Protein AF-A0A9D4ME16-F1 (afdb_monomer_lite)

Foldseek 3Di:
DDPVVVVVVVVVVVVVVVVVVVVVVVVVVVVVVVCVVVVVDPPDPPLPQDDAPVQQDLVSLVVSLVVLVWDWDDDPFWIFTADPVVRDGQDTHGNDGDRDPNSVVSSVSSRVSSVVSVVVVVVVVCVVVVNDD

Secondary structure (DSSP, 8-state):
--HHHHHHHHHHHHHHHHHHHHHHHHHHHHHHHHHHHTTSS-TT---PPP-TTTT--HHHHHHHHHHTT-EEEE-SSEEEEE-TTT--EEEEEESS--SSHHHHHHHHHHHHHHHHHHHHHHHHHHHHTT---

Organism: Dreissena polymorpha (NCBI:txid45954)

pLDDT: mean 75.58, std 18.37, range [40.0, 97.31]

Sequence (133 aa):
MNKLTILIAVVVCMAVCNARVLQEKKDLYDLHKGLVENGQYDLYEDISKLKYPSDCQRQKLRTYAENCGLIIENGRNHLKVRDPETGAIITDIPHKVKGNGTCRDIINILNGRCQNRYYDSYAAYDSYNGKEY

Radius of gyration: 21.37 Å; chains: 1; bounding box: 37×44×67 Å

Structure (mmCIF, N/CA/C/O backbone):
data_AF-A0A9D4ME16-F1
#
_entry.id   AF-A0A9D4ME16-F1
#
loop_
_atom_site.group_PDB
_atom_site.id
_atom_site.type_symbol
_atom_site.label_atom_id
_atom_site.label_alt_id
_atom_site.label_comp_id
_atom_site.label_asym_id
_atom_site.label_entity_id
_atom_site.label_seq_id
_atom_site.pdbx_PDB_ins_code
_atom_site.Cartn_x
_atom_site.Cartn_y
_atom_site.Cartn_z
_atom_site.occupancy
_atom_site.B_iso_or_equiv
_atom_site.auth_seq_id
_atom_site.auth_comp_id
_atom_site.auth_asym_id
_atom_site.auth_atom_id
_atom_site.pdbx_PDB_model_num
ATOM 1 N N . MET A 1 1 ? 17.147 -25.733 49.403 1.00 54.50 1 MET A N 1
ATOM 2 C CA . MET A 1 1 ? 16.160 -24.904 48.671 1.00 54.50 1 MET A CA 1
ATOM 3 C C . MET A 1 1 ? 14.999 -25.792 48.266 1.00 54.50 1 MET A C 1
ATOM 5 O O . MET A 1 1 ? 15.234 -26.827 47.656 1.00 54.50 1 MET A O 1
ATOM 9 N N . ASN A 1 2 ? 13.781 -25.457 48.689 1.00 65.88 2 ASN A N 1
ATOM 10 C CA . ASN A 1 2 ? 12.620 -26.328 48.525 1.00 65.88 2 ASN A CA 1
ATOM 11 C C . ASN A 1 2 ? 12.039 -26.159 47.108 1.00 65.88 2 ASN A C 1
ATOM 13 O O . ASN A 1 2 ? 11.900 -25.028 46.642 1.00 65.88 2 ASN A O 1
ATOM 17 N N . LYS A 1 3 ? 11.700 -27.255 46.411 1.00 61.97 3 LYS A N 1
ATOM 18 C CA . LYS A 1 3 ? 11.178 -27.221 45.022 1.00 61.97 3 LYS A CA 1
ATOM 19 C C . LYS A 1 3 ? 9.943 -26.316 44.874 1.00 61.97 3 LYS A C 1
ATOM 21 O O . LYS A 1 3 ? 9.758 -25.687 43.837 1.00 61.97 3 LYS A O 1
ATOM 26 N N . LEU A 1 4 ? 9.154 -26.195 45.941 1.00 67.12 4 LEU A N 1
ATOM 27 C CA . LEU A 1 4 ? 7.981 -25.325 46.023 1.00 67.12 4 LEU A CA 1
ATOM 28 C C . LEU A 1 4 ? 8.333 -23.829 45.912 1.00 67.12 4 LEU A C 1
ATOM 30 O O . LEU A 1 4 ? 7.620 -23.071 45.265 1.00 67.12 4 LEU A O 1
ATOM 34 N N . THR A 1 5 ? 9.461 -23.404 46.486 1.00 68.00 5 THR A N 1
ATOM 35 C CA . THR A 1 5 ? 9.900 -22.000 46.478 1.00 68.00 5 THR A CA 1
ATOM 36 C C . THR A 1 5 ? 10.331 -21.545 45.081 1.00 68.00 5 THR A C 1
ATOM 38 O O . THR A 1 5 ? 10.087 -20.405 44.700 1.00 68.00 5 THR A O 1
ATOM 41 N N . ILE A 1 6 ? 10.922 -22.450 44.292 1.00 69.12 6 ILE A N 1
ATOM 42 C CA . ILE A 1 6 ? 11.328 -22.178 42.904 1.00 69.12 6 ILE A CA 1
ATOM 43 C C . ILE A 1 6 ? 10.091 -22.033 42.006 1.00 69.12 6 ILE A C 1
ATOM 45 O O . ILE A 1 6 ? 10.032 -21.119 41.189 1.00 69.12 6 ILE A O 1
ATOM 49 N N . LEU A 1 7 ? 9.077 -22.886 42.192 1.00 67.38 7 LEU A N 1
ATOM 50 C CA . LEU A 1 7 ? 7.847 -22.846 41.397 1.00 67.38 7 LEU A CA 1
ATOM 51 C C . LEU A 1 7 ? 7.072 -21.532 41.602 1.00 67.38 7 LEU A C 1
ATOM 53 O O . LEU A 1 7 ? 6.641 -20.911 40.634 1.00 67.38 7 LEU A O 1
ATOM 57 N N . ILE A 1 8 ? 6.953 -21.076 42.854 1.00 69.38 8 ILE A N 1
ATOM 58 C CA . ILE A 1 8 ? 6.281 -19.811 43.193 1.00 69.38 8 ILE A CA 1
ATOM 59 C C . ILE A 1 8 ? 7.016 -18.621 42.562 1.00 69.38 8 ILE A C 1
ATOM 61 O O . ILE A 1 8 ? 6.378 -17.760 41.963 1.00 69.38 8 ILE A O 1
ATOM 65 N N . ALA A 1 9 ? 8.351 -18.593 42.631 1.00 65.81 9 ALA A N 1
ATOM 66 C CA . ALA A 1 9 ? 9.147 -17.520 42.036 1.00 65.81 9 ALA A CA 1
ATOM 67 C C . ALA A 1 9 ? 8.951 -17.421 40.511 1.00 65.81 9 ALA A C 1
ATOM 69 O O . ALA A 1 9 ? 8.825 -16.321 39.976 1.00 65.81 9 ALA A O 1
ATOM 70 N N . VAL A 1 10 ? 8.865 -18.560 39.818 1.00 67.50 10 VAL A N 1
ATOM 71 C CA . VAL A 1 10 ? 8.645 -18.614 38.364 1.00 67.50 10 VAL A CA 1
ATOM 72 C C . VAL A 1 10 ? 7.246 -18.115 37.984 1.00 67.50 10 VAL A C 1
ATOM 74 O O . VAL A 1 10 ? 7.118 -17.309 37.063 1.00 67.50 10 VAL A O 1
ATOM 77 N N . VAL A 1 11 ? 6.202 -18.529 38.711 1.00 66.00 11 VAL A N 1
ATO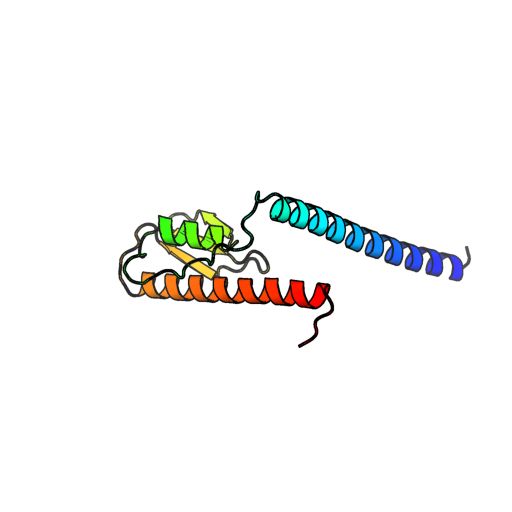M 78 C CA . VAL A 1 11 ? 4.817 -18.089 38.451 1.00 66.00 11 VAL A CA 1
ATOM 79 C C . VAL A 1 11 ? 4.653 -16.588 38.696 1.00 66.00 11 VAL A C 1
ATOM 81 O O . VAL A 1 11 ? 4.062 -15.893 37.871 1.00 66.00 11 VAL A O 1
ATOM 84 N N . VAL A 1 12 ? 5.224 -16.067 39.786 1.00 66.44 12 VAL A N 1
ATOM 85 C CA . VAL A 1 12 ? 5.201 -14.627 40.085 1.00 66.44 12 VAL A CA 1
ATOM 86 C C . VAL A 1 12 ? 5.953 -13.840 39.012 1.00 66.44 12 VAL A C 1
ATOM 88 O O . VAL A 1 12 ? 5.456 -12.818 38.549 1.00 66.44 12 VAL A O 1
ATOM 91 N N . CYS A 1 13 ? 7.111 -14.324 38.558 1.00 59.12 13 CYS A N 1
ATOM 92 C CA . CYS A 1 13 ? 7.885 -13.659 37.511 1.00 59.12 13 CYS A CA 1
ATOM 93 C C . CYS A 1 13 ? 7.112 -13.589 36.181 1.00 59.12 13 CYS A C 1
ATOM 95 O O . CYS A 1 13 ? 7.041 -12.523 35.572 1.00 59.12 13 CYS A O 1
ATOM 97 N N . MET A 1 14 ? 6.440 -14.677 35.782 1.00 58.62 14 MET A N 1
ATOM 98 C CA . MET A 1 14 ? 5.577 -14.678 34.594 1.00 58.62 14 MET A CA 1
ATOM 99 C C . MET A 1 14 ? 4.383 -13.724 34.730 1.00 58.62 14 MET A C 1
ATOM 101 O O . MET A 1 14 ? 4.085 -12.984 33.793 1.00 58.62 14 MET A O 1
ATOM 105 N N . ALA A 1 15 ? 3.726 -13.690 35.893 1.00 56.59 15 ALA A N 1
ATOM 106 C CA . ALA A 1 15 ? 2.606 -12.782 36.142 1.00 56.59 15 ALA A CA 1
ATOM 107 C C . ALA A 1 15 ? 3.034 -11.304 36.093 1.00 56.59 15 ALA A C 1
ATOM 109 O O . ALA A 1 15 ? 2.342 -10.482 35.494 1.00 56.59 15 ALA A O 1
ATOM 110 N N . VAL A 1 16 ? 4.200 -10.973 36.659 1.00 64.81 16 VAL A N 1
ATOM 111 C CA . VAL A 1 16 ? 4.767 -9.614 36.633 1.00 64.81 16 VAL A CA 1
ATOM 112 C C . VAL A 1 16 ? 5.176 -9.207 35.214 1.00 64.81 16 VAL A C 1
ATOM 114 O O . VAL A 1 16 ? 4.896 -8.080 34.806 1.00 64.81 16 VAL A O 1
ATOM 117 N N . CYS A 1 17 ? 5.778 -10.108 34.429 1.00 54.72 17 CYS A N 1
ATOM 118 C CA . CYS A 1 17 ? 6.080 -9.848 33.018 1.00 54.72 17 CYS A CA 1
ATOM 119 C C . CYS A 1 17 ? 4.807 -9.583 32.202 1.00 54.72 17 CYS A C 1
ATOM 121 O O . CYS A 1 17 ? 4.762 -8.606 31.457 1.00 54.72 17 CYS A O 1
ATOM 123 N N . ASN A 1 18 ? 3.756 -10.385 32.387 1.00 63.47 18 ASN A N 1
ATOM 124 C CA . ASN A 1 18 ? 2.477 -10.160 31.711 1.00 63.47 18 ASN A CA 1
ATOM 125 C C . ASN A 1 18 ? 1.823 -8.836 32.122 1.00 63.47 18 ASN A C 1
ATOM 127 O O . ASN A 1 18 ? 1.349 -8.101 31.259 1.00 63.47 18 ASN A O 1
ATOM 131 N N . ALA A 1 19 ? 1.833 -8.496 33.413 1.00 63.81 19 ALA A N 1
ATOM 132 C CA . ALA A 1 19 ? 1.299 -7.223 33.896 1.00 63.81 19 ALA A CA 1
ATOM 133 C C . ALA A 1 19 ? 2.050 -6.019 33.303 1.00 63.81 19 ALA A C 1
ATOM 135 O O . ALA A 1 19 ? 1.429 -5.025 32.935 1.00 63.81 19 ALA A O 1
ATOM 136 N N . ARG A 1 20 ? 3.375 -6.122 33.147 1.00 66.00 20 ARG A N 1
ATOM 137 C CA . ARG A 1 20 ? 4.198 -5.069 32.540 1.00 66.00 20 ARG A CA 1
ATOM 138 C C . ARG A 1 20 ? 3.897 -4.876 31.053 1.00 66.00 20 ARG A C 1
ATOM 140 O O . ARG A 1 20 ? 3.730 -3.743 30.623 1.00 66.00 20 ARG A O 1
ATOM 147 N N . VAL A 1 21 ? 3.751 -5.963 30.295 1.00 60.94 21 VAL A N 1
ATOM 148 C CA . VAL A 1 21 ? 3.353 -5.905 28.876 1.00 60.94 21 VAL A CA 1
ATOM 149 C C . VAL A 1 21 ? 1.956 -5.295 28.715 1.00 60.94 21 VAL A C 1
ATOM 151 O O . VAL A 1 21 ? 1.711 -4.528 27.787 1.00 60.94 21 VAL A O 1
ATOM 154 N N . LEU A 1 22 ? 1.030 -5.609 29.624 1.00 58.78 22 LEU A N 1
ATOM 155 C CA . LEU A 1 22 ? -0.305 -5.004 29.644 1.00 58.78 22 LEU A CA 1
ATOM 156 C C . LEU A 1 22 ? -0.251 -3.504 29.959 1.00 58.78 22 LEU A C 1
ATOM 158 O O . LEU A 1 22 ? -0.975 -2.732 29.333 1.00 58.78 22 LEU A O 1
ATOM 162 N N . GLN A 1 23 ? 0.628 -3.086 30.873 1.00 65.69 23 GLN A N 1
ATOM 163 C CA . GLN A 1 23 ? 0.830 -1.674 31.189 1.00 65.69 23 GLN A CA 1
ATOM 164 C C . GLN A 1 23 ? 1.417 -0.903 29.998 1.00 65.69 23 GLN A C 1
ATOM 166 O O . GLN A 1 23 ? 0.877 0.132 29.634 1.00 65.69 23 GLN A O 1
ATOM 171 N N . GLU A 1 24 ? 2.435 -1.439 29.319 1.00 62.75 24 GLU A N 1
ATOM 172 C CA . GLU A 1 24 ? 3.029 -0.808 28.128 1.00 62.75 24 GLU A CA 1
ATOM 173 C C . GLU A 1 24 ? 2.008 -0.638 26.990 1.00 62.75 24 GLU A C 1
ATOM 175 O O . GLU A 1 24 ? 1.976 0.393 26.318 1.00 62.75 24 GLU A O 1
ATOM 180 N N . LYS A 1 25 ? 1.114 -1.618 26.800 1.00 57.50 25 LYS A N 1
ATOM 181 C CA . LYS A 1 25 ? 0.001 -1.506 25.842 1.00 57.50 25 LYS A CA 1
ATOM 182 C C . LYS A 1 25 ? -1.008 -0.429 26.240 1.00 57.50 25 LYS A C 1
ATOM 184 O O . LYS A 1 25 ? -1.509 0.275 25.366 1.00 57.50 25 LYS A O 1
ATOM 189 N N . LYS A 1 26 ? -1.302 -0.299 27.535 1.00 59.75 26 LYS A N 1
ATOM 190 C CA . LYS A 1 26 ? -2.199 0.735 28.058 1.00 59.75 26 LYS A CA 1
ATOM 191 C C . LYS A 1 26 ? -1.603 2.130 27.884 1.00 59.75 26 LYS A C 1
ATOM 193 O O . LYS A 1 26 ? -2.301 3.024 27.426 1.00 59.75 26 LYS A O 1
ATOM 198 N N . ASP A 1 27 ? -0.315 2.289 28.160 1.00 67.00 27 ASP A N 1
ATOM 199 C CA . ASP A 1 27 ? 0.380 3.567 28.004 1.00 67.00 27 ASP A CA 1
ATOM 200 C C . ASP A 1 27 ? 0.405 4.003 26.525 1.00 67.00 27 ASP A C 1
ATOM 202 O O . ASP A 1 27 ? 0.175 5.172 26.215 1.00 67.00 27 ASP A O 1
ATOM 206 N N . LEU A 1 28 ? 0.598 3.058 25.592 1.00 60.78 28 LEU A N 1
ATOM 207 C CA . LEU A 1 28 ? 0.472 3.311 24.150 1.00 60.78 28 LEU A CA 1
ATOM 208 C C . LEU A 1 28 ? -0.957 3.699 23.742 1.00 60.78 28 LEU A C 1
ATOM 210 O O . LEU A 1 28 ? -1.130 4.583 22.902 1.00 60.78 28 LEU A O 1
ATOM 214 N N . TYR A 1 29 ? -1.973 3.066 24.335 1.00 59.38 29 TYR A N 1
ATOM 215 C CA . TYR A 1 29 ? -3.380 3.396 24.100 1.00 59.38 29 TYR A CA 1
ATOM 216 C C . TYR A 1 29 ? -3.735 4.794 24.615 1.00 59.38 29 TYR A C 1
ATOM 218 O O . TYR A 1 29 ? -4.321 5.579 23.875 1.00 59.38 29 TYR A O 1
ATOM 226 N N . ASP A 1 30 ? -3.354 5.129 25.847 1.00 64.38 30 ASP A N 1
ATOM 227 C CA . ASP A 1 30 ? -3.648 6.427 26.457 1.00 64.38 30 ASP A CA 1
ATOM 228 C C . ASP A 1 30 ? -2.912 7.559 25.719 1.00 64.38 30 ASP A C 1
ATOM 230 O O . ASP A 1 30 ? -3.488 8.623 25.480 1.00 64.38 30 ASP A O 1
ATOM 234 N N . LEU A 1 31 ? -1.679 7.307 25.258 1.00 67.00 31 LEU A N 1
ATOM 235 C CA . LEU A 1 31 ? -0.948 8.220 24.378 1.00 67.00 31 LEU A CA 1
ATOM 236 C C . LEU A 1 31 ? -1.678 8.417 23.043 1.00 67.00 31 LEU A C 1
ATOM 238 O O . LEU A 1 31 ? -1.873 9.550 22.612 1.00 67.00 31 LEU A O 1
ATOM 242 N N . HIS A 1 32 ? -2.101 7.332 22.390 1.00 58.44 32 HIS A N 1
ATOM 243 C CA . HIS A 1 32 ? -2.817 7.406 21.118 1.00 58.44 32 HIS A CA 1
ATOM 244 C C . HIS A 1 32 ? -4.160 8.133 21.258 1.00 58.44 32 HIS A C 1
ATOM 246 O O . HIS A 1 32 ? -4.448 9.048 20.491 1.00 58.44 32 HIS A O 1
ATOM 252 N N . LYS A 1 33 ? -4.946 7.793 22.283 1.00 57.09 33 LYS A N 1
ATOM 253 C CA . LYS A 1 33 ? -6.211 8.453 22.612 1.00 57.09 33 LYS A CA 1
ATOM 254 C C . LYS A 1 33 ? -6.011 9.949 22.854 1.00 57.09 33 LYS A C 1
ATOM 256 O O . LYS A 1 33 ? -6.738 10.753 22.280 1.00 57.09 33 LYS A O 1
ATOM 261 N N . GLY A 1 34 ? -4.987 10.324 23.621 1.00 58.59 34 GLY A N 1
ATOM 262 C CA . GLY A 1 34 ? -4.638 11.725 23.839 1.00 58.59 34 GLY A CA 1
ATOM 263 C C . GLY A 1 34 ? -4.273 12.457 22.543 1.00 58.59 34 GLY A C 1
ATOM 264 O O . GLY A 1 34 ? -4.660 13.607 22.362 1.00 58.59 34 GLY A O 1
ATOM 265 N N . LEU A 1 35 ? -3.576 11.810 21.609 1.00 57.78 35 LEU A N 1
ATOM 266 C CA . LEU A 1 35 ? -3.240 12.408 20.308 1.00 57.78 35 LEU A CA 1
ATOM 267 C C . LEU A 1 35 ? -4.471 12.604 19.407 1.00 57.78 35 LEU A C 1
ATOM 269 O O . LEU A 1 35 ? -4.548 13.598 18.685 1.00 57.78 35 LEU A O 1
ATOM 273 N N . VAL A 1 36 ? -5.437 11.688 19.477 1.00 55.62 36 VAL A N 1
ATOM 274 C CA . VAL A 1 36 ? -6.705 11.743 18.733 1.00 55.62 36 VAL A CA 1
ATOM 275 C C . VAL A 1 36 ? -7.630 12.818 19.297 1.00 55.62 36 VAL A C 1
ATOM 277 O O . VAL A 1 36 ? -8.141 13.651 18.554 1.00 55.62 36 VAL A O 1
ATOM 280 N N . GLU A 1 37 ? -7.821 12.845 20.618 1.00 60.19 37 GLU A N 1
ATOM 281 C CA . GLU A 1 37 ? -8.717 13.797 21.290 1.00 60.19 37 GLU A CA 1
ATOM 282 C C . GLU A 1 37 ? -8.230 15.249 21.168 1.00 60.19 37 GLU A C 1
ATOM 284 O O . GLU A 1 37 ? -9.044 16.169 21.122 1.00 60.19 37 GLU A O 1
ATOM 289 N N . ASN A 1 38 ? -6.916 15.464 21.047 1.00 54.75 38 ASN A N 1
ATOM 290 C CA . ASN A 1 38 ? -6.331 16.786 20.807 1.00 54.75 38 ASN A CA 1
ATOM 291 C C . ASN A 1 38 ? -6.343 17.209 19.323 1.00 54.75 38 ASN A C 1
ATOM 293 O O . ASN A 1 38 ? -5.724 18.214 18.973 1.00 54.75 38 ASN A O 1
ATOM 297 N N . GLY A 1 39 ? -7.017 16.458 18.440 1.00 45.84 39 GLY A N 1
ATOM 298 C CA . GLY A 1 39 ? -7.117 16.773 17.008 1.00 45.84 39 GLY A CA 1
ATOM 299 C C . GLY A 1 39 ? -5.774 16.717 16.274 1.00 45.84 39 GLY A C 1
ATOM 300 O O . GLY A 1 39 ? -5.623 17.295 15.201 1.00 45.84 39 GLY A O 1
ATOM 301 N N . GLN A 1 40 ? -4.779 16.054 16.871 1.00 46.97 40 GLN A N 1
ATOM 302 C CA . GLN A 1 40 ? -3.421 15.948 16.340 1.00 46.97 40 GLN A CA 1
ATOM 303 C C . GLN A 1 40 ? -3.237 14.694 15.470 1.00 46.97 40 GLN A C 1
ATOM 305 O O . GLN A 1 40 ? -2.208 14.547 14.813 1.00 46.97 40 GLN A O 1
ATOM 310 N N . TYR A 1 41 ? -4.250 13.823 15.448 1.00 41.50 41 TYR A N 1
ATOM 311 C CA . TYR A 1 41 ? -4.440 12.713 14.523 1.00 41.50 41 TYR A CA 1
ATOM 312 C C . TYR A 1 41 ? -5.929 12.639 14.159 1.00 41.50 41 TYR A C 1
ATOM 314 O O . TYR A 1 41 ? -6.744 12.265 15.002 1.00 41.50 41 TYR A O 1
ATOM 322 N N . ASP A 1 42 ? -6.280 12.947 12.907 1.00 41.75 42 ASP A N 1
ATOM 323 C CA . ASP A 1 42 ? -7.519 12.435 12.316 1.00 41.75 42 ASP A CA 1
ATOM 324 C C . ASP A 1 42 ? -7.367 10.912 12.257 1.00 41.75 42 ASP A C 1
ATOM 326 O O . ASP A 1 42 ? -6.676 10.359 11.397 1.00 41.75 42 ASP A O 1
ATOM 330 N N . LEU A 1 43 ? -7.937 10.213 13.240 1.00 45.25 43 LEU A N 1
ATOM 331 C CA . LEU A 1 43 ? -8.082 8.768 13.159 1.00 45.25 43 LEU A CA 1
ATOM 332 C C . LEU A 1 43 ? -8.998 8.492 11.969 1.00 45.25 43 LEU A C 1
ATOM 334 O O . LEU A 1 43 ? -10.211 8.660 12.052 1.00 45.25 43 LEU A O 1
ATOM 338 N N . TYR A 1 44 ? -8.369 8.055 10.882 1.00 50.78 44 TYR A N 1
ATOM 339 C CA . TYR A 1 44 ? -9.004 7.619 9.651 1.00 50.78 44 TYR A CA 1
ATOM 340 C C . TYR A 1 44 ? -9.715 8.728 8.872 1.00 50.78 44 TYR A C 1
ATOM 342 O O . TYR A 1 44 ? -10.940 8.744 8.750 1.00 50.78 44 TYR A O 1
ATOM 350 N N . GLU A 1 45 ? -8.925 9.559 8.183 1.00 47.50 45 GLU A N 1
ATOM 351 C CA . GLU A 1 45 ? -9.343 9.937 6.832 1.00 47.50 45 GLU A CA 1
ATOM 352 C C . GLU A 1 45 ? -9.668 8.638 6.088 1.00 47.50 45 GLU A C 1
ATOM 354 O O . GLU A 1 45 ? -8.821 7.750 5.960 1.00 47.50 45 GLU A O 1
ATOM 359 N N . ASP A 1 46 ? -10.920 8.509 5.662 1.00 54.34 46 ASP A N 1
ATOM 360 C CA . ASP A 1 46 ? -11.412 7.459 4.784 1.00 54.34 46 ASP A CA 1
ATOM 361 C C . ASP A 1 46 ? -10.426 7.356 3.609 1.00 54.34 46 ASP A C 1
ATOM 363 O O . ASP A 1 46 ? -10.422 8.229 2.730 1.00 54.34 46 ASP A O 1
ATOM 367 N N . ILE A 1 47 ? -9.491 6.387 3.652 1.00 64.56 47 ILE A N 1
ATOM 368 C CA . ILE A 1 47 ? -8.389 6.320 2.685 1.00 64.56 47 ILE A CA 1
ATOM 369 C C . ILE A 1 47 ? -9.034 6.008 1.344 1.00 64.56 47 ILE A C 1
ATOM 371 O O . ILE A 1 47 ? -9.290 4.853 0.990 1.00 64.56 47 ILE A O 1
ATOM 375 N N . SER A 1 48 ? -9.332 7.075 0.610 1.00 78.69 48 SER A N 1
ATOM 376 C CA . SER A 1 48 ? -10.120 7.018 -0.604 1.00 78.69 48 SER A CA 1
ATOM 377 C C . SER A 1 48 ? -9.471 6.025 -1.550 1.00 78.69 48 SER A C 1
ATOM 379 O O . SER A 1 48 ? -8.307 6.179 -1.923 1.00 78.69 48 SER A O 1
ATOM 381 N N . LYS A 1 49 ? -10.224 4.980 -1.908 1.00 89.25 49 LYS A N 1
ATOM 382 C CA . LYS A 1 49 ? -9.738 3.896 -2.766 1.00 89.25 49 LYS A CA 1
ATOM 383 C C . LYS A 1 49 ? -9.092 4.465 -4.025 1.00 89.25 49 LYS A C 1
ATOM 385 O O . LYS A 1 49 ? -9.658 5.346 -4.678 1.00 89.25 49 LYS A O 1
ATOM 390 N N . LEU A 1 50 ? -7.943 3.906 -4.396 1.00 93.75 50 LEU A N 1
ATOM 391 C CA . LEU A 1 50 ? -7.282 4.212 -5.660 1.00 93.75 50 LEU A CA 1
ATOM 392 C C . LEU A 1 50 ? -8.217 3.883 -6.829 1.00 93.75 50 LEU A C 1
ATOM 394 O O . LEU A 1 50 ? -8.852 2.824 -6.855 1.00 93.75 50 LEU A O 1
ATOM 398 N N . LYS A 1 51 ? -8.267 4.774 -7.818 1.00 94.69 51 LYS A N 1
ATOM 399 C CA . LYS A 1 51 ? -9.110 4.679 -9.010 1.00 94.69 51 LYS A CA 1
ATOM 400 C C . LYS A 1 51 ? -8.261 4.390 -10.242 1.00 94.69 51 LYS A C 1
ATOM 402 O O . LYS A 1 51 ? -7.349 5.135 -10.604 1.00 94.69 51 LYS A O 1
ATOM 407 N N . TYR A 1 52 ? -8.594 3.314 -10.945 1.00 92.12 52 TYR A N 1
ATOM 408 C CA . TYR A 1 52 ? -8.016 3.021 -12.253 1.00 92.12 52 TYR A CA 1
ATOM 409 C C . TYR A 1 52 ? -8.797 3.751 -13.367 1.00 92.12 52 TYR A C 1
ATOM 411 O O . TYR A 1 52 ? -10.026 3.729 -13.338 1.00 92.12 52 TYR A O 1
ATOM 419 N N . PRO A 1 53 ? -8.134 4.331 -14.390 1.00 94.56 53 PRO A N 1
ATOM 420 C CA . PRO A 1 53 ? -6.682 4.454 -14.570 1.00 94.56 53 PRO A CA 1
ATOM 421 C C . PRO A 1 53 ? -6.085 5.752 -13.993 1.00 94.56 53 PRO A C 1
ATOM 423 O O . PRO A 1 53 ? -4.878 5.964 -14.114 1.00 94.56 53 PRO A O 1
ATOM 426 N N . SER A 1 54 ? -6.899 6.636 -13.407 1.00 94.94 54 SER A N 1
ATOM 427 C CA . SER A 1 54 ? -6.492 7.990 -12.989 1.00 94.94 54 SER A CA 1
ATOM 428 C C . SER A 1 54 ? -5.364 8.019 -11.956 1.00 94.94 54 SER A C 1
ATOM 430 O O . SER A 1 54 ? -4.589 8.976 -11.920 1.00 94.94 54 SER A O 1
ATOM 432 N N . ASP A 1 55 ? -5.238 6.966 -11.149 1.00 95.62 55 ASP A N 1
ATOM 433 C CA . ASP A 1 55 ? -4.231 6.856 -10.093 1.00 95.62 55 ASP A CA 1
ATOM 434 C C . ASP A 1 55 ? -3.055 5.945 -10.466 1.00 95.62 55 ASP A C 1
ATOM 436 O O . ASP A 1 55 ? -2.253 5.569 -9.613 1.00 95.62 55 ASP A O 1
ATOM 440 N N . CYS A 1 56 ? -2.881 5.648 -11.760 1.00 96.00 56 CYS A N 1
ATOM 441 C CA . CYS A 1 56 ? -1.725 4.926 -12.296 1.00 96.00 56 CYS A CA 1
ATOM 442 C C . CYS A 1 56 ? -0.443 5.769 -12.324 1.00 96.00 56 CYS A C 1
ATOM 444 O O . CYS A 1 56 ? 0.195 5.945 -13.362 1.00 96.00 56 CYS A O 1
ATOM 446 N N . GLN A 1 57 ? -0.050 6.279 -11.161 1.00 95.69 57 GLN A N 1
ATOM 447 C CA . GLN A 1 57 ? 1.128 7.104 -10.947 1.00 95.69 57 GLN A CA 1
ATOM 448 C C . GLN A 1 57 ? 1.935 6.517 -9.792 1.00 95.69 57 GLN A C 1
ATOM 450 O O . GLN A 1 57 ? 1.406 6.309 -8.703 1.00 95.69 57 GLN A O 1
ATOM 455 N N . ARG A 1 58 ? 3.237 6.282 -10.006 1.00 95.19 58 ARG A N 1
ATOM 456 C CA . ARG A 1 58 ? 4.125 5.661 -9.003 1.00 95.19 58 ARG A CA 1
ATOM 457 C C . ARG A 1 58 ? 4.036 6.344 -7.638 1.00 95.19 58 ARG A C 1
ATOM 459 O O . ARG A 1 58 ? 3.956 5.652 -6.630 1.00 95.19 58 ARG A O 1
ATOM 466 N N . GLN A 1 59 ? 4.031 7.678 -7.620 1.00 95.19 59 GLN A N 1
ATOM 467 C CA . GLN A 1 59 ? 3.971 8.443 -6.378 1.00 95.19 59 GLN A CA 1
ATOM 468 C C . GLN A 1 59 ? 2.635 8.260 -5.651 1.00 95.19 59 GLN A C 1
ATOM 470 O O . GLN A 1 59 ? 2.643 8.053 -4.446 1.00 95.19 59 GLN A O 1
ATOM 475 N N . LYS A 1 60 ? 1.504 8.253 -6.369 1.00 95.19 60 LYS A N 1
ATOM 476 C CA . LYS A 1 60 ? 0.189 8.012 -5.759 1.00 95.19 60 LYS A CA 1
ATOM 477 C C . LYS A 1 60 ? 0.088 6.621 -5.140 1.00 95.19 60 LYS A C 1
ATOM 479 O O . LYS A 1 60 ? -0.350 6.500 -4.005 1.00 95.19 60 LYS A O 1
ATOM 484 N N . LEU A 1 61 ? 0.541 5.589 -5.856 1.00 96.00 61 LEU A N 1
ATOM 485 C CA . LEU A 1 61 ? 0.537 4.212 -5.346 1.00 96.00 61 LEU A CA 1
ATOM 486 C C . LEU A 1 61 ? 1.420 4.068 -4.098 1.00 96.00 61 LEU A C 1
ATOM 488 O O . LEU A 1 61 ? 1.036 3.390 -3.151 1.00 96.00 61 LEU A O 1
ATOM 492 N N . ARG A 1 62 ? 2.583 4.736 -4.088 1.00 95.75 62 ARG A N 1
ATOM 493 C CA . ARG A 1 62 ? 3.477 4.792 -2.927 1.00 95.75 62 ARG A CA 1
ATOM 494 C C . ARG A 1 62 ? 2.799 5.465 -1.734 1.00 95.75 62 ARG A C 1
ATOM 496 O O . ARG A 1 62 ? 2.712 4.845 -0.684 1.00 95.75 62 ARG A O 1
ATOM 503 N N . THR A 1 63 ? 2.316 6.695 -1.904 1.00 93.19 63 THR A N 1
ATOM 504 C CA . THR A 1 63 ? 1.693 7.465 -0.819 1.00 93.19 63 THR A CA 1
ATOM 505 C C . THR A 1 63 ? 0.465 6.750 -0.265 1.00 93.19 63 THR A C 1
ATOM 507 O O . THR A 1 63 ? 0.294 6.688 0.943 1.00 93.19 63 THR A O 1
ATOM 510 N N . TYR A 1 64 ? -0.351 6.134 -1.123 1.00 93.56 64 TYR A N 1
ATOM 511 C CA . TYR A 1 64 ? -1.489 5.333 -0.674 1.00 93.56 64 TYR A CA 1
ATOM 512 C C . TYR A 1 64 ? -1.056 4.140 0.192 1.00 93.56 64 TYR A C 1
ATOM 514 O O . TYR A 1 64 ? -1.626 3.912 1.254 1.00 93.56 64 TYR A O 1
ATOM 522 N N . ALA A 1 65 ? -0.027 3.399 -0.230 1.00 93.12 65 ALA A N 1
ATOM 523 C CA . ALA A 1 65 ? 0.506 2.282 0.545 1.00 93.12 65 ALA A CA 1
ATOM 524 C C . ALA A 1 65 ? 1.114 2.735 1.889 1.00 93.12 65 ALA A C 1
ATOM 526 O O . ALA A 1 65 ? 0.867 2.090 2.905 1.00 93.12 65 ALA A O 1
ATOM 527 N N . GLU A 1 66 ? 1.849 3.853 1.913 1.00 90.56 66 GLU A N 1
ATOM 528 C CA . GLU A 1 66 ? 2.407 4.447 3.141 1.00 90.56 66 GLU A CA 1
ATOM 529 C C . GLU A 1 66 ? 1.294 4.889 4.109 1.00 90.56 66 GLU A C 1
ATOM 531 O O . GLU A 1 66 ? 1.329 4.521 5.281 1.00 90.56 66 GLU A O 1
ATOM 536 N N . ASN A 1 67 ? 0.262 5.587 3.620 1.00 86.31 67 ASN A N 1
ATOM 537 C CA . ASN A 1 67 ? -0.880 6.034 4.434 1.00 86.31 67 ASN A CA 1
ATOM 538 C C . ASN A 1 67 ? -1.700 4.865 5.000 1.00 86.31 67 ASN A C 1
ATOM 540 O O . ASN A 1 67 ? -2.315 4.971 6.053 1.00 86.31 67 ASN A O 1
ATOM 544 N N . CYS A 1 68 ? -1.679 3.730 4.309 1.00 84.81 68 CYS A N 1
ATOM 545 C CA . CYS A 1 68 ? -2.277 2.470 4.735 1.00 84.81 68 CYS A CA 1
ATOM 546 C C . CYS A 1 68 ? -1.404 1.682 5.740 1.00 84.81 68 CYS A C 1
ATOM 548 O O . CYS A 1 68 ? -1.745 0.571 6.159 1.00 84.81 68 CYS A O 1
ATOM 550 N N . GLY A 1 69 ? -0.247 2.227 6.123 1.00 87.25 69 GLY A N 1
ATOM 551 C CA . GLY A 1 69 ? 0.674 1.597 7.065 1.00 87.25 69 GLY A CA 1
ATOM 552 C C . GLY A 1 69 ? 1.414 0.389 6.487 1.00 87.25 69 GLY A C 1
ATOM 553 O O . GLY A 1 69 ? 1.838 -0.485 7.246 1.00 87.25 69 GLY A O 1
ATOM 554 N N . LEU A 1 70 ? 1.540 0.288 5.160 1.00 91.12 70 LEU A N 1
ATOM 555 C CA . LEU A 1 70 ? 2.398 -0.704 4.508 1.00 91.12 70 LEU A CA 1
ATOM 556 C C . LEU A 1 70 ? 3.840 -0.194 4.455 1.00 91.12 70 LEU A C 1
ATOM 558 O O . LEU A 1 70 ? 4.097 1.006 4.355 1.00 91.12 70 LEU A O 1
ATOM 562 N N . ILE A 1 71 ? 4.800 -1.116 4.480 1.00 94.19 71 ILE A N 1
ATOM 563 C CA . ILE A 1 71 ? 6.222 -0.767 4.414 1.00 94.19 71 ILE A CA 1
ATOM 564 C C . ILE A 1 71 ? 6.642 -0.649 2.952 1.00 94.19 71 ILE A C 1
ATOM 566 O O . ILE A 1 71 ? 6.395 -1.552 2.150 1.00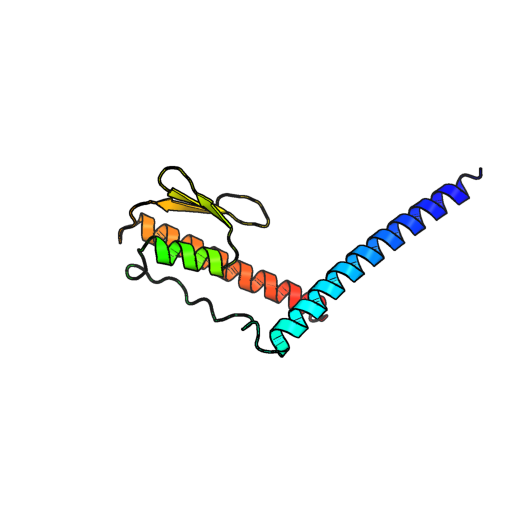 94.19 71 ILE A O 1
ATOM 570 N N . ILE A 1 72 ? 7.328 0.444 2.620 1.00 96.44 72 ILE A N 1
ATOM 571 C CA . ILE A 1 72 ? 7.931 0.653 1.306 1.00 96.44 72 ILE A CA 1
ATOM 572 C C . ILE A 1 72 ? 9.442 0.462 1.379 1.00 96.44 72 ILE A C 1
ATOM 574 O O . ILE A 1 72 ? 10.148 1.223 2.036 1.00 96.44 72 ILE A O 1
ATOM 578 N N . GLU A 1 73 ? 9.952 -0.510 0.626 1.00 95.94 73 GLU A N 1
ATOM 579 C CA . GLU A 1 73 ? 11.388 -0.708 0.434 1.00 95.94 73 GLU A CA 1
ATOM 580 C C . GLU A 1 73 ? 11.815 -0.328 -0.984 1.00 95.94 73 GLU A C 1
ATOM 582 O O . GLU A 1 73 ? 11.165 -0.656 -1.983 1.00 95.94 73 GLU A O 1
ATOM 587 N N . ASN A 1 74 ? 12.969 0.329 -1.085 1.00 92.94 74 ASN A N 1
ATOM 588 C CA . ASN A 1 74 ? 13.573 0.639 -2.372 1.00 92.94 74 ASN A CA 1
ATOM 589 C C . ASN A 1 74 ? 14.231 -0.616 -2.964 1.00 92.94 74 ASN A C 1
ATOM 591 O O . ASN A 1 74 ? 15.238 -1.105 -2.456 1.00 92.94 74 ASN A O 1
ATOM 595 N N . GLY A 1 75 ? 13.688 -1.117 -4.072 1.00 87.12 75 GLY A N 1
ATOM 596 C CA . GLY A 1 75 ? 14.389 -2.034 -4.970 1.00 87.12 75 GLY A CA 1
ATOM 597 C C . GLY A 1 75 ? 15.163 -1.273 -6.052 1.00 87.12 75 GLY A C 1
ATOM 598 O O . GLY A 1 75 ? 15.026 -0.059 -6.194 1.00 87.12 75 GLY A O 1
ATOM 599 N N . ARG A 1 76 ? 15.947 -1.988 -6.876 1.00 86.88 76 ARG A N 1
ATOM 600 C CA . ARG A 1 76 ? 16.721 -1.360 -7.973 1.00 86.88 76 ARG A CA 1
ATOM 601 C C . ARG A 1 76 ? 15.835 -0.584 -8.958 1.00 86.88 76 ARG A C 1
ATOM 603 O O . ARG A 1 76 ? 16.133 0.559 -9.262 1.00 86.88 76 ARG A O 1
ATOM 610 N N . ASN A 1 77 ? 14.748 -1.196 -9.440 1.00 89.44 77 ASN A N 1
ATOM 611 C CA . ASN A 1 77 ? 13.867 -0.626 -10.479 1.00 89.44 77 ASN A CA 1
ATOM 612 C C . ASN A 1 77 ? 12.372 -0.637 -10.100 1.00 89.44 77 ASN A C 1
ATOM 614 O O . ASN A 1 77 ? 11.504 -0.322 -10.917 1.00 89.44 77 ASN A O 1
ATOM 618 N N . HIS A 1 78 ? 12.050 -1.023 -8.869 1.00 93.88 78 HIS A N 1
ATOM 619 C CA . HIS A 1 78 ? 10.691 -1.096 -8.337 1.00 93.88 78 HIS A CA 1
ATOM 620 C C . HIS A 1 78 ? 10.705 -0.754 -6.845 1.00 93.88 78 HIS A C 1
ATOM 622 O O . HIS A 1 78 ? 11.749 -0.842 -6.205 1.00 93.88 78 HIS A O 1
ATOM 628 N N . LEU A 1 79 ? 9.568 -0.322 -6.304 1.00 96.75 79 LEU A N 1
ATOM 629 C CA . LEU A 1 79 ? 9.351 -0.296 -4.856 1.00 96.75 79 LEU A CA 1
ATOM 630 C C . LEU A 1 79 ? 8.747 -1.633 -4.464 1.00 96.75 79 LEU A C 1
ATOM 632 O O . LEU A 1 79 ? 7.842 -2.090 -5.157 1.00 96.75 79 LEU A O 1
ATOM 636 N N . LYS A 1 80 ? 9.220 -2.225 -3.376 1.00 97.00 80 LYS A N 1
ATOM 637 C CA . LYS A 1 80 ? 8.584 -3.392 -2.771 1.00 97.00 80 LYS A CA 1
ATOM 638 C C . LYS A 1 80 ? 7.613 -2.895 -1.716 1.00 97.00 80 LYS A C 1
ATOM 640 O O . LYS A 1 80 ? 8.012 -2.122 -0.847 1.00 97.00 80 LYS A O 1
ATOM 645 N N . VAL A 1 81 ? 6.363 -3.324 -1.803 1.00 96.69 81 VAL A N 1
ATOM 646 C CA . VAL A 1 81 ? 5.346 -3.051 -0.787 1.00 96.69 81 VAL A CA 1
ATOM 647 C C . VAL A 1 81 ? 5.241 -4.277 0.101 1.00 96.69 81 VAL A C 1
ATOM 649 O O . VAL A 1 81 ? 4.979 -5.373 -0.400 1.00 96.69 81 VAL A O 1
ATOM 652 N N . ARG A 1 82 ? 5.451 -4.104 1.404 1.00 94.62 82 ARG A N 1
ATOM 653 C CA . ARG A 1 82 ? 5.408 -5.189 2.380 1.00 94.62 82 ARG A CA 1
ATOM 654 C C . ARG A 1 82 ? 4.336 -4.993 3.421 1.00 94.62 82 ARG A C 1
ATOM 656 O O . ARG A 1 82 ? 4.021 -3.879 3.838 1.00 94.62 82 ARG A O 1
ATOM 663 N N . ASP A 1 83 ? 3.838 -6.127 3.864 1.00 88.25 83 ASP A N 1
ATOM 664 C CA . ASP A 1 83 ? 3.002 -6.216 5.035 1.00 88.25 83 ASP A CA 1
ATOM 665 C C . ASP A 1 83 ? 3.874 -6.119 6.300 1.00 88.25 83 ASP A C 1
ATOM 667 O O . ASP A 1 83 ? 4.831 -6.886 6.418 1.00 88.25 83 ASP A O 1
ATOM 671 N N . PRO A 1 84 ? 3.612 -5.195 7.238 1.00 84.38 84 PRO A N 1
ATOM 672 C CA . PRO A 1 84 ? 4.456 -5.041 8.421 1.00 84.38 84 PRO A CA 1
ATOM 673 C C . PRO A 1 84 ? 4.217 -6.121 9.485 1.00 84.38 84 PRO A C 1
ATOM 675 O O . PRO A 1 84 ? 5.078 -6.299 10.338 1.00 84.38 84 PRO A O 1
ATOM 678 N N . GLU A 1 85 ? 3.088 -6.838 9.462 1.00 81.94 85 GLU A N 1
ATOM 679 C CA . GLU A 1 85 ? 2.808 -7.905 10.435 1.00 81.94 85 GLU A CA 1
ATOM 680 C C . GLU A 1 85 ? 3.537 -9.191 10.049 1.00 81.94 85 GLU A C 1
ATOM 682 O O . GLU A 1 85 ? 4.125 -9.868 10.888 1.00 81.94 85 GLU A O 1
ATOM 687 N N . THR A 1 86 ? 3.513 -9.521 8.758 1.00 86.81 86 THR A N 1
ATOM 688 C CA . THR A 1 86 ? 4.075 -10.775 8.239 1.00 86.81 86 THR A CA 1
ATOM 689 C C . THR A 1 86 ? 5.448 -10.606 7.586 1.00 86.81 86 THR A C 1
ATOM 691 O O . THR A 1 86 ? 6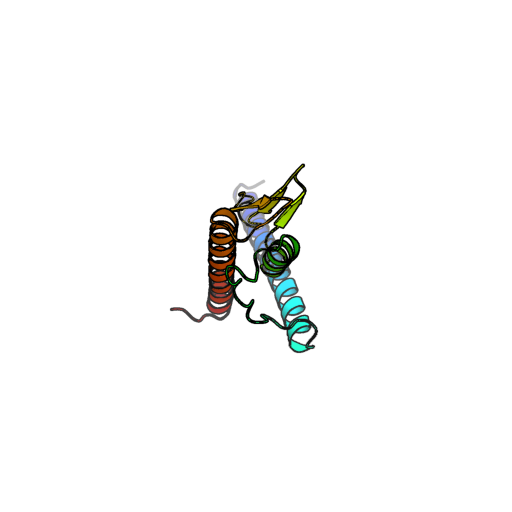.155 -11.589 7.375 1.00 86.81 86 THR A O 1
ATOM 694 N N . GLY A 1 87 ? 5.832 -9.384 7.209 1.00 89.06 87 GLY A N 1
ATOM 695 C CA . GLY A 1 87 ? 7.036 -9.097 6.420 1.00 89.06 87 GLY A CA 1
ATOM 696 C C . GLY A 1 87 ? 6.947 -9.520 4.945 1.00 89.06 87 GLY A C 1
ATOM 697 O O . GLY A 1 87 ? 7.910 -9.339 4.186 1.00 89.06 87 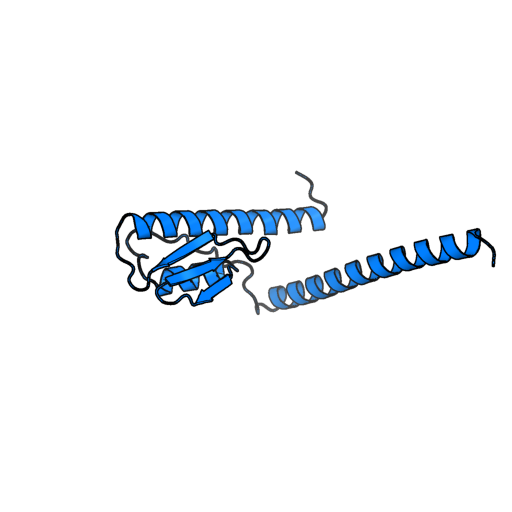GLY A O 1
ATOM 698 N N . ALA A 1 88 ? 5.814 -10.086 4.516 1.00 91.81 88 ALA A N 1
ATOM 699 C CA . ALA A 1 88 ? 5.616 -10.598 3.167 1.00 91.81 88 ALA A CA 1
ATOM 700 C C . ALA A 1 88 ? 5.555 -9.466 2.133 1.00 91.81 88 ALA A C 1
ATOM 702 O O . ALA A 1 88 ? 5.024 -8.387 2.398 1.00 91.81 88 ALA A O 1
ATOM 703 N N . ILE A 1 89 ? 6.076 -9.721 0.929 1.00 93.94 89 ILE A N 1
ATOM 704 C CA . ILE A 1 89 ? 5.904 -8.808 -0.206 1.00 93.94 89 ILE A CA 1
ATOM 705 C C . ILE A 1 89 ? 4.478 -8.969 -0.729 1.00 93.94 89 ILE A C 1
ATOM 707 O O . ILE A 1 89 ? 4.086 -10.055 -1.145 1.00 93.94 89 ILE A O 1
ATOM 711 N N . ILE A 1 90 ? 3.730 -7.871 -0.722 1.00 94.75 90 ILE A N 1
ATOM 712 C CA . ILE A 1 90 ? 2.353 -7.799 -1.211 1.00 94.75 90 ILE A CA 1
ATOM 713 C C . ILE A 1 90 ? 2.343 -7.537 -2.720 1.00 94.75 90 ILE A C 1
ATOM 715 O O . ILE A 1 90 ? 1.610 -8.178 -3.466 1.00 94.75 90 ILE A O 1
ATOM 719 N N . THR A 1 91 ? 3.142 -6.568 -3.175 1.00 96.75 91 THR A N 1
ATOM 720 C CA . THR A 1 91 ? 3.255 -6.198 -4.591 1.00 96.75 91 THR A CA 1
ATOM 721 C C . THR A 1 91 ? 4.526 -5.388 -4.846 1.00 96.75 91 THR A C 1
ATOM 723 O O . THR A 1 91 ? 5.100 -4.804 -3.925 1.00 96.75 91 THR A O 1
ATOM 726 N N . ASP A 1 92 ? 4.928 -5.293 -6.113 1.00 96.75 92 ASP A N 1
ATOM 727 C CA . ASP A 1 92 ? 5.980 -4.393 -6.581 1.00 96.75 92 ASP A CA 1
ATOM 728 C C . ASP A 1 92 ? 5.379 -3.214 -7.368 1.00 96.75 92 ASP A C 1
ATOM 730 O O . ASP A 1 92 ? 4.542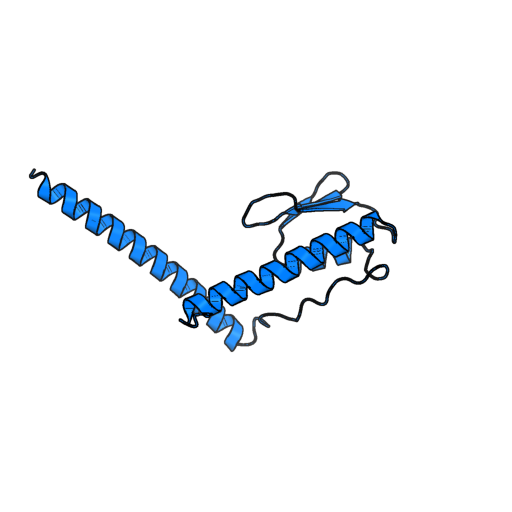 -3.399 -8.251 1.00 96.75 92 ASP A O 1
ATOM 734 N N . ILE A 1 93 ? 5.831 -1.987 -7.095 1.00 96.31 93 ILE A N 1
ATOM 735 C CA . ILE A 1 93 ? 5.474 -0.790 -7.872 1.00 96.31 93 ILE A CA 1
ATOM 736 C C . ILE A 1 93 ? 6.620 -0.489 -8.851 1.00 96.31 93 ILE A C 1
ATOM 738 O O . ILE A 1 93 ? 7.710 -0.106 -8.408 1.00 96.31 93 ILE A O 1
ATOM 742 N N . PRO A 1 94 ? 6.428 -0.604 -10.178 1.00 95.06 94 PRO A N 1
ATOM 743 C CA . PRO A 1 94 ? 7.489 -0.375 -11.157 1.00 95.06 94 PRO A CA 1
ATOM 744 C C . PRO A 1 94 ? 7.912 1.098 -11.221 1.00 95.06 94 PRO A C 1
ATOM 746 O O . PRO A 1 94 ? 7.144 2.001 -10.879 1.00 95.06 94 PRO A O 1
ATOM 749 N N . HIS A 1 95 ? 9.152 1.367 -11.651 1.00 93.56 95 HIS A N 1
ATOM 750 C CA . HIS A 1 95 ? 9.671 2.739 -11.782 1.00 93.56 95 HIS A CA 1
ATOM 751 C C . HIS A 1 95 ? 8.809 3.612 -12.701 1.00 93.56 95 HIS A C 1
ATOM 753 O O . HIS A 1 95 ? 8.535 4.770 -12.391 1.00 93.56 95 HIS A O 1
ATOM 759 N N . LYS A 1 96 ? 8.307 3.022 -13.788 1.00 93.19 96 LYS A N 1
ATOM 760 C CA . LYS A 1 96 ? 7.370 3.659 -14.708 1.00 93.19 96 LYS A CA 1
ATOM 761 C C . LYS A 1 96 ? 6.037 2.924 -14.666 1.00 93.19 96 LYS A C 1
ATOM 763 O O . LYS A 1 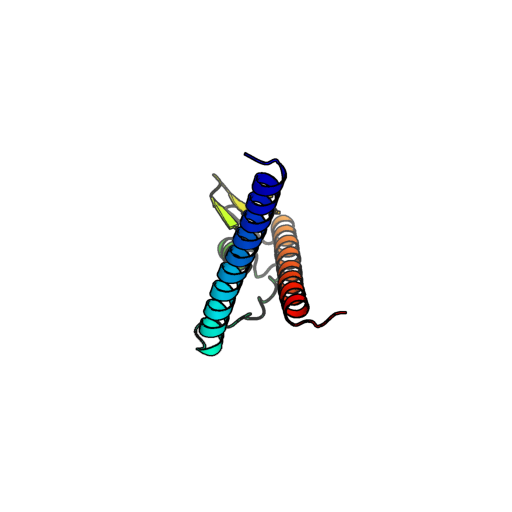96 ? 5.925 1.811 -15.171 1.00 93.19 96 LYS A O 1
ATOM 768 N N . VAL A 1 97 ? 5.034 3.566 -14.081 1.00 93.69 97 VAL A N 1
ATOM 769 C CA . VAL A 1 97 ? 3.651 3.077 -14.064 1.00 93.69 97 VAL A CA 1
ATOM 770 C C . VAL A 1 97 ? 2.914 3.663 -15.268 1.00 93.69 97 VAL A C 1
ATOM 772 O O . VAL A 1 97 ? 3.121 4.822 -15.628 1.00 93.69 97 VAL A O 1
ATOM 775 N N . LYS A 1 98 ? 2.088 2.847 -15.923 1.00 92.44 98 LYS A N 1
ATOM 776 C CA . LYS A 1 98 ? 1.201 3.248 -17.023 1.00 92.44 98 LYS A CA 1
ATOM 777 C C . LYS A 1 98 ? -0.197 2.700 -16.745 1.00 92.44 98 LYS A C 1
ATOM 779 O O . LYS A 1 98 ? -0.328 1.736 -16.000 1.00 92.44 98 LYS A O 1
ATOM 784 N N . GLY A 1 99 ? -1.221 3.266 -17.379 1.00 93.44 99 GLY A N 1
ATOM 785 C CA . GLY A 1 99 ? -2.614 2.809 -17.277 1.00 93.44 99 GLY A CA 1
ATOM 786 C C . GLY A 1 99 ? -2.894 1.466 -17.964 1.00 93.44 99 GLY A C 1
ATOM 787 O O . GLY A 1 99 ? -3.766 1.388 -18.820 1.00 93.44 99 GLY A O 1
ATOM 788 N N . ASN A 1 100 ? -2.161 0.409 -17.619 1.00 94.31 100 ASN A N 1
ATOM 789 C CA . ASN A 1 100 ? -2.312 -0.942 -18.166 1.00 94.31 100 ASN A CA 1
ATOM 790 C C . ASN A 1 100 ? -2.769 -1.943 -17.086 1.00 94.31 100 ASN A C 1
ATOM 792 O O . ASN A 1 100 ? -3.044 -1.552 -15.950 1.00 94.31 100 ASN A O 1
ATOM 796 N N . GLY A 1 101 ? -2.848 -3.229 -17.450 1.00 94.50 101 GLY A N 1
ATOM 797 C CA . GLY A 1 101 ? -3.234 -4.311 -16.534 1.00 94.50 101 GLY A CA 1
ATOM 798 C C . GLY A 1 101 ? -2.408 -4.327 -15.246 1.00 94.50 101 GLY A C 1
ATOM 799 O O . GLY A 1 101 ? -2.983 -4.321 -14.169 1.00 94.50 101 GLY A O 1
ATOM 800 N N . THR A 1 102 ? -1.084 -4.167 -15.342 1.00 94.94 102 THR A N 1
ATOM 801 C CA . THR A 1 102 ? -0.195 -4.133 -14.168 1.00 94.94 102 THR A CA 1
ATOM 802 C C . THR A 1 102 ? -0.593 -3.061 -13.155 1.00 94.94 102 THR A C 1
ATOM 804 O O . THR A 1 102 ? -0.625 -3.331 -11.960 1.00 94.94 102 THR A O 1
ATOM 807 N N . CYS A 1 103 ? -0.921 -1.843 -13.601 1.00 97.00 103 CYS A N 1
ATOM 808 C CA . CYS A 1 103 ? -1.401 -0.819 -12.672 1.00 97.00 103 CYS A CA 1
ATOM 809 C C . CYS A 1 103 ? -2.739 -1.205 -12.027 1.00 97.00 103 CYS A C 1
ATOM 811 O O . CYS A 1 103 ? -2.922 -0.996 -10.830 1.00 97.00 103 CYS A O 1
ATOM 813 N N . ARG A 1 104 ? -3.672 -1.758 -12.812 1.00 97.19 104 ARG A N 1
ATOM 814 C CA . ARG A 1 104 ? -4.974 -2.201 -12.302 1.00 97.19 104 ARG A CA 1
ATOM 815 C C . ARG A 1 104 ? -4.806 -3.254 -11.205 1.00 97.19 104 ARG A C 1
ATOM 817 O O . ARG A 1 104 ? -5.456 -3.145 -10.171 1.00 97.19 104 ARG A O 1
ATOM 824 N N . ASP A 1 105 ? -3.901 -4.204 -11.405 1.00 97.31 105 ASP A N 1
ATOM 825 C CA . ASP A 1 105 ? -3.615 -5.263 -10.437 1.00 97.31 105 ASP A CA 1
ATOM 826 C C . ASP A 1 105 ? -3.019 -4.689 -9.150 1.00 97.31 105 ASP A C 1
ATOM 828 O O . ASP A 1 105 ? -3.502 -4.993 -8.062 1.00 97.31 105 ASP A O 1
ATOM 832 N N . ILE A 1 106 ? -2.045 -3.777 -9.266 1.00 96.88 106 ILE A N 1
ATOM 833 C CA . ILE A 1 106 ? -1.465 -3.088 -8.105 1.00 96.88 106 ILE A CA 1
ATOM 834 C C . ILE A 1 106 ? -2.550 -2.333 -7.326 1.00 96.88 106 ILE A C 1
ATOM 836 O O . ILE A 1 106 ? -2.617 -2.455 -6.107 1.00 96.88 106 ILE A O 1
ATOM 840 N N . ILE A 1 107 ? -3.421 -1.581 -8.008 1.00 96.50 107 ILE A N 1
ATOM 841 C CA . ILE A 1 107 ? -4.527 -0.847 -7.372 1.00 96.50 107 ILE A CA 1
ATOM 842 C C . ILE A 1 107 ? -5.460 -1.799 -6.618 1.00 96.50 107 ILE A C 1
ATOM 844 O O . ILE A 1 107 ? -5.806 -1.528 -5.471 1.00 96.50 107 ILE A O 1
ATOM 848 N N . ASN A 1 108 ? -5.847 -2.916 -7.235 1.00 94.75 108 ASN A N 1
ATOM 849 C CA . ASN A 1 108 ? -6.734 -3.895 -6.610 1.00 94.75 108 ASN A CA 1
ATOM 850 C C . ASN A 1 108 ? -6.101 -4.519 -5.362 1.00 94.75 108 ASN A C 1
ATOM 852 O O . ASN A 1 108 ? -6.763 -4.629 -4.331 1.00 94.75 108 ASN A O 1
ATOM 856 N N . ILE A 1 109 ? -4.818 -4.879 -5.442 1.00 95.06 109 ILE A N 1
ATOM 857 C CA . ILE A 1 109 ? -4.067 -5.445 -4.319 1.00 95.06 109 ILE A CA 1
ATOM 858 C C . ILE A 1 109 ? -3.970 -4.434 -3.171 1.00 95.06 109 ILE A C 1
ATOM 860 O O . ILE A 1 109 ? -4.277 -4.776 -2.029 1.00 95.06 109 ILE A O 1
ATOM 864 N N . LEU A 1 110 ? -3.578 -3.190 -3.467 1.00 94.12 110 LEU A N 1
ATOM 865 C CA . LEU A 1 110 ? -3.439 -2.147 -2.452 1.00 94.12 110 LEU A CA 1
ATOM 866 C C . LEU A 1 110 ? -4.789 -1.826 -1.801 1.00 94.12 110 LEU A C 1
ATOM 868 O O . LEU A 1 110 ? -4.890 -1.878 -0.581 1.00 94.12 110 LEU A O 1
ATOM 872 N N . ASN A 1 111 ? -5.842 -1.585 -2.588 1.00 92.00 111 ASN A N 1
ATOM 873 C CA . ASN A 1 111 ? -7.181 -1.319 -2.054 1.00 92.00 111 ASN A CA 1
ATOM 874 C C . ASN A 1 111 ? -7.697 -2.484 -1.191 1.00 92.00 111 ASN A C 1
ATOM 876 O O . ASN A 1 111 ? -8.282 -2.251 -0.136 1.00 92.00 111 ASN A O 1
ATOM 880 N N . GLY A 1 112 ? -7.477 -3.731 -1.624 1.00 88.56 112 GLY A N 1
ATOM 881 C CA . GLY A 1 112 ? -7.898 -4.918 -0.880 1.00 88.56 112 GLY A CA 1
ATOM 882 C C . GLY A 1 112 ? -7.167 -5.062 0.452 1.00 88.56 112 GLY A C 1
ATOM 883 O O . GLY A 1 112 ? -7.798 -5.303 1.481 1.00 88.56 112 GLY A O 1
ATOM 884 N N . ARG A 1 113 ? -5.842 -4.857 0.467 1.00 87.62 113 ARG A N 1
ATOM 885 C CA . ARG A 1 113 ? -5.074 -4.945 1.714 1.00 87.62 113 ARG A CA 1
ATOM 886 C C . ARG A 1 113 ? -5.444 -3.820 2.674 1.00 87.62 113 ARG A C 1
ATOM 888 O O . ARG A 1 113 ? -5.653 -4.088 3.850 1.00 87.62 113 ARG A O 1
ATOM 895 N N . CYS A 1 114 ? -5.582 -2.597 2.177 1.00 84.12 114 CYS A N 1
ATOM 896 C CA . CYS A 1 114 ? -5.906 -1.442 3.009 1.00 84.12 114 CYS A CA 1
ATOM 897 C C . CYS A 1 114 ? -7.308 -1.510 3.606 1.00 84.12 114 CYS A C 1
ATOM 899 O O . CYS A 1 114 ? -7.495 -1.146 4.763 1.00 84.12 114 CYS A O 1
ATOM 901 N N . GLN A 1 115 ? -8.273 -2.063 2.867 1.00 76.25 115 GLN A N 1
ATOM 902 C CA . GLN A 1 115 ? -9.606 -2.303 3.404 1.00 76.25 115 GLN A CA 1
ATOM 903 C C . GLN A 1 115 ? -9.595 -3.354 4.526 1.00 76.25 115 GLN A C 1
ATOM 905 O O . GLN A 1 115 ? -10.224 -3.133 5.554 1.00 76.25 115 GLN A O 1
ATOM 910 N N . ASN A 1 116 ? -8.865 -4.466 4.382 1.00 67.62 116 ASN A N 1
ATOM 911 C CA . ASN A 1 116 ? -8.817 -5.495 5.431 1.00 67.62 116 ASN A CA 1
ATOM 912 C C . ASN A 1 116 ? -8.165 -4.983 6.721 1.00 67.62 116 ASN A C 1
ATOM 914 O O . ASN A 1 116 ? -8.678 -5.231 7.805 1.00 67.62 116 ASN A O 1
ATOM 918 N N . ARG A 1 117 ? -7.092 -4.194 6.606 1.00 66.56 117 ARG A N 1
ATOM 919 C CA . ARG A 1 117 ? -6.402 -3.635 7.780 1.00 66.56 117 ARG A CA 1
ATOM 920 C C . ARG A 1 117 ? -7.256 -2.638 8.557 1.00 66.56 117 ARG A C 1
ATOM 922 O O . ARG A 1 117 ? -7.147 -2.567 9.778 1.00 66.56 117 ARG A O 1
ATOM 929 N N . TYR A 1 118 ? -8.143 -1.921 7.867 1.00 60.25 118 TYR A N 1
ATOM 930 C CA . TYR A 1 118 ? -9.163 -1.105 8.520 1.00 60.25 118 TYR A CA 1
ATOM 931 C C . TYR A 1 118 ? -10.072 -1.968 9.410 1.00 60.25 118 TYR A C 1
ATOM 933 O O . TYR A 1 118 ? -10.209 -1.681 10.599 1.00 60.25 118 TYR A O 1
ATOM 941 N N . TYR A 1 119 ? -10.617 -3.069 8.877 1.00 58.16 119 TYR A N 1
ATOM 942 C CA . TYR A 1 119 ? -11.465 -3.986 9.649 1.00 58.16 119 TYR A CA 1
ATOM 943 C C . TYR A 1 119 ? -10.728 -4.639 10.821 1.00 58.16 119 TYR A C 1
ATOM 945 O O . TYR A 1 119 ? -11.282 -4.685 11.916 1.00 58.16 119 TYR A O 1
ATOM 953 N N . ASP A 1 120 ? -9.483 -5.083 10.629 1.00 56.34 120 ASP A N 1
ATOM 954 C CA . ASP A 1 120 ? -8.697 -5.718 11.695 1.00 56.34 120 ASP A CA 1
ATOM 955 C C . ASP A 1 120 ? -8.434 -4.742 12.855 1.00 56.34 120 ASP A C 1
ATOM 957 O O . ASP A 1 120 ? -8.537 -5.110 14.027 1.00 56.34 120 ASP A O 1
ATOM 961 N N . SER A 1 121 ? -8.173 -3.466 12.545 1.00 55.47 121 SER A N 1
ATOM 962 C CA . SER A 1 121 ? -8.008 -2.426 13.566 1.00 55.47 121 SER A CA 1
ATOM 963 C C . SER A 1 121 ? -9.307 -2.123 14.329 1.00 55.47 121 SER A C 1
ATOM 965 O O . SER A 1 121 ? -9.269 -1.890 15.538 1.00 55.47 121 SER A O 1
ATOM 967 N N . TYR A 1 122 ? -10.460 -2.194 13.655 1.00 52.53 122 TYR A N 1
ATOM 968 C CA . TYR A 1 122 ? -11.775 -1.984 14.265 1.00 52.53 122 TYR A CA 1
ATOM 969 C C . TYR A 1 122 ? -12.192 -3.173 15.139 1.00 52.53 122 TYR A C 1
ATOM 971 O O . TYR A 1 122 ? -12.668 -2.988 16.255 1.00 52.53 122 TYR A O 1
ATOM 979 N N . ALA A 1 123 ? -11.938 -4.403 14.682 1.00 51.78 123 ALA A N 1
ATOM 980 C CA . ALA A 1 123 ? -12.176 -5.616 15.461 1.00 51.78 123 ALA A CA 1
ATOM 981 C C . ALA A 1 123 ? -11.298 -5.662 16.724 1.00 51.78 123 ALA A C 1
ATOM 983 O O . ALA A 1 123 ? -11.771 -6.038 17.797 1.00 51.78 123 ALA A O 1
ATOM 984 N N . ALA A 1 124 ? -10.037 -5.221 16.628 1.00 53.75 124 ALA A N 1
ATOM 985 C CA . ALA A 1 124 ? -9.164 -5.071 17.791 1.00 53.75 124 ALA A CA 1
ATOM 986 C C . ALA A 1 124 ? -9.694 -4.017 18.786 1.00 53.75 124 ALA A C 1
ATOM 988 O O . ALA A 1 124 ? -9.617 -4.227 19.999 1.00 53.75 124 ALA A O 1
ATOM 989 N N . TYR A 1 125 ? -10.269 -2.915 18.290 1.00 51.69 125 TYR A N 1
ATOM 990 C CA . TYR A 1 125 ? -10.916 -1.889 19.113 1.00 51.69 125 TYR A CA 1
ATOM 991 C C . TYR A 1 125 ? -12.188 -2.400 19.812 1.00 51.69 125 TYR A C 1
ATOM 993 O O . TYR A 1 125 ? -12.347 -2.198 21.017 1.00 51.69 125 TYR A O 1
ATOM 1001 N N . ASP A 1 126 ? -13.082 -3.078 19.092 1.00 53.94 126 ASP A N 1
ATOM 1002 C CA . ASP A 1 126 ? -14.339 -3.588 19.655 1.00 53.94 126 ASP A CA 1
ATOM 1003 C C . ASP A 1 126 ? -14.083 -4.707 20.681 1.00 53.94 126 ASP A C 1
ATOM 1005 O O . ASP A 1 126 ? -14.687 -4.706 21.758 1.00 53.94 126 ASP A O 1
ATOM 1009 N N . SER A 1 127 ? -13.098 -5.577 20.423 1.00 52.56 127 SER A N 1
ATOM 1010 C CA . SER A 1 127 ? -12.646 -6.600 21.376 1.00 52.56 127 SER A CA 1
ATOM 1011 C C . SER A 1 127 ? -12.072 -5.992 22.664 1.00 52.56 127 SER A C 1
ATOM 1013 O O . SER A 1 127 ? -12.370 -6.476 23.756 1.00 52.56 127 SER A O 1
ATOM 1015 N N . TYR A 1 128 ? -11.312 -4.892 22.575 1.00 51.62 128 TYR A N 1
ATOM 1016 C CA . TYR A 1 128 ? -10.798 -4.179 23.753 1.00 51.62 128 TYR A CA 1
ATOM 1017 C C . TYR A 1 128 ? -11.909 -3.504 24.577 1.00 51.62 128 TYR A C 1
ATOM 1019 O O . TYR A 1 128 ? -11.807 -3.421 25.800 1.00 51.62 128 TYR A O 1
ATOM 1027 N N . ASN A 1 129 ? -12.991 -3.063 23.930 1.00 52.69 129 ASN A N 1
ATOM 1028 C CA . ASN A 1 129 ? -14.132 -2.417 24.587 1.00 52.69 129 ASN A CA 1
ATOM 1029 C C . ASN A 1 129 ? -15.258 -3.387 24.990 1.00 52.69 129 ASN A C 1
ATOM 1031 O O . ASN A 1 129 ? -16.330 -2.939 25.398 1.00 52.69 129 ASN A O 1
ATOM 1035 N N . GLY A 1 130 ? -15.031 -4.702 24.894 1.00 44.72 130 GLY A N 1
ATOM 1036 C CA . GLY A 1 130 ? -15.990 -5.721 25.329 1.00 44.72 130 GLY A CA 1
ATOM 1037 C C . GLY A 1 130 ? -17.267 -5.782 24.487 1.00 44.72 130 GLY A C 1
ATOM 1038 O O . GLY A 1 130 ? -18.302 -6.221 24.986 1.00 44.72 130 GLY A O 1
ATOM 1039 N N . LYS A 1 131 ? -17.222 -5.324 23.232 1.00 44.06 131 LYS A N 1
ATOM 1040 C CA . LYS A 1 131 ? -18.316 -5.508 22.275 1.00 44.06 131 LYS A CA 1
ATOM 1041 C C . LYS A 1 131 ? -18.040 -6.780 21.477 1.00 44.06 131 LYS A C 1
ATOM 1043 O O . LYS A 1 131 ? -17.242 -6.774 20.547 1.00 44.06 131 LYS A O 1
ATOM 1048 N N . GLU A 1 132 ? -18.657 -7.882 21.887 1.00 40.00 132 GLU A N 1
ATOM 1049 C CA . GLU A 1 132 ? -18.659 -9.128 21.115 1.00 40.00 132 GLU A CA 1
ATOM 1050 C C . GLU A 1 132 ? -19.679 -9.019 19.962 1.00 40.00 132 GLU A C 1
ATOM 1052 O O . GLU A 1 132 ? -20.780 -8.501 20.170 1.00 40.00 132 GLU A O 1
ATOM 1057 N N . TYR A 1 133 ? -19.306 -9.487 18.763 1.00 49.03 133 TYR A N 1
ATOM 1058 C CA . TYR A 1 133 ? -20.235 -9.781 17.660 1.00 49.03 133 TYR A CA 1
ATOM 1059 C C . TYR A 1 133 ? -20.578 -11.269 17.654 1.00 49.03 133 TYR A C 1
ATOM 1061 O O . TYR A 1 133 ? -19.637 -12.079 17.827 1.00 49.03 133 TYR A O 1
#